Protein AF-A0A377CW32-F1 (afdb_monomer_lite)

InterPro domains:
  IPR005474 Transketolase, N-terminal [PF00456] (30-123)
  IPR029061 Thiamin diphosphate-binding fold [SSF52518] (23-138)
  IPR051157 Pyruvate Dehydrogenase/Transketolase [PTHR43825] (11-124)

Structure (mmCIF, N/CA/C/O backbone):
data_AF-A0A377CW32-F1
#
_entry.id   AF-A0A377CW32-F1
#
loop_
_atom_site.group_PDB
_atom_site.id
_atom_site.type_symbol
_atom_site.label_atom_id
_atom_site.label_alt_id
_atom_site.label_comp_id
_atom_site.label_asym_id
_atom_site.label_entity_id
_atom_site.label_seq_id
_atom_site.pdbx_PDB_ins_code
_atom_site.Cartn_x
_atom_site.Cartn_y
_atom_site.Cartn_z
_atom_site.occupancy
_atom_site.B_iso_or_equiv
_atom_site.auth_seq_id
_atom_site.auth_comp_id
_atom_site.auth_asym_id
_atom_site.auth_atom_id
_atom_site.pdbx_PDB_model_num
ATOM 1 N N . MET A 1 1 ? 5.708 -21.284 17.363 1.00 33.59 1 MET A N 1
ATOM 2 C CA . MET A 1 1 ? 6.415 -22.084 16.341 1.00 33.59 1 MET A CA 1
ATOM 3 C C . MET A 1 1 ? 5.577 -22.090 15.071 1.00 33.59 1 MET A C 1
ATOM 5 O O . MET A 1 1 ? 4.526 -22.710 15.072 1.00 33.59 1 MET A O 1
ATOM 9 N N . ALA A 1 2 ? 6.018 -21.400 14.024 1.00 23.38 2 ALA A N 1
ATOM 10 C CA . ALA A 1 2 ? 5.555 -21.584 12.645 1.00 23.38 2 ALA A CA 1
ATOM 11 C C . ALA A 1 2 ? 6.846 -21.706 11.817 1.00 23.38 2 ALA A C 1
ATOM 13 O O . ALA A 1 2 ? 7.680 -20.810 11.866 1.00 23.38 2 ALA A O 1
ATOM 14 N N . SER A 1 3 ? 7.265 -22.926 11.476 1.00 23.86 3 SER A N 1
ATOM 15 C CA . SER A 1 3 ? 6.915 -23.680 10.262 1.00 23.86 3 SER A CA 1
ATOM 16 C C . SER A 1 3 ? 7.386 -22.987 8.978 1.00 23.86 3 SER A C 1
ATOM 18 O O . SER A 1 3 ? 6.790 -22.010 8.545 1.00 23.86 3 SER A O 1
ATOM 20 N N . LEU A 1 4 ? 8.468 -23.544 8.420 1.00 33.72 4 LEU A N 1
ATOM 21 C CA . LEU A 1 4 ? 8.987 -23.456 7.048 1.00 33.72 4 LEU A CA 1
ATOM 22 C C . LEU A 1 4 ? 8.148 -22.677 6.018 1.00 33.72 4 LEU A C 1
ATOM 24 O O . LEU A 1 4 ? 7.058 -23.124 5.685 1.00 33.72 4 LEU A O 1
ATOM 28 N N . LEU A 1 5 ? 8.762 -21.682 5.364 1.00 30.20 5 LEU A N 1
ATOM 29 C CA . LEU A 1 5 ? 8.587 -21.426 3.928 1.00 30.20 5 LEU A CA 1
ATOM 30 C C . LEU A 1 5 ? 9.945 -21.035 3.318 1.00 30.20 5 LEU A C 1
ATOM 32 O O . LEU A 1 5 ? 10.390 -19.892 3.356 1.00 30.20 5 LEU A O 1
ATOM 36 N N . SER A 1 6 ? 10.633 -22.053 2.808 1.00 32.56 6 SER A N 1
ATOM 37 C CA . SER A 1 6 ? 11.565 -21.925 1.691 1.00 32.56 6 SER A CA 1
ATOM 38 C C . SER A 1 6 ? 10.703 -21.982 0.433 1.00 32.56 6 SER A C 1
ATOM 40 O O . SER A 1 6 ? 9.893 -22.901 0.330 1.00 32.56 6 SER A O 1
ATOM 42 N N . ALA A 1 7 ? 10.856 -21.057 -0.511 1.00 34.66 7 ALA A N 1
ATOM 43 C CA . ALA A 1 7 ? 10.285 -21.231 -1.845 1.00 34.66 7 ALA A CA 1
ATOM 44 C C . ALA A 1 7 ? 11.411 -21.252 -2.891 1.00 34.66 7 ALA A C 1
ATOM 46 O O . ALA A 1 7 ? 11.693 -20.227 -3.511 1.00 34.66 7 ALA A O 1
ATOM 47 N N . PRO A 1 8 ? 12.088 -22.400 -3.085 1.00 40.88 8 PRO A N 1
ATOM 48 C CA . PRO A 1 8 ? 12.745 -22.709 -4.338 1.00 40.88 8 PRO A CA 1
ATOM 49 C C . PRO A 1 8 ? 11.681 -23.259 -5.304 1.00 40.88 8 PRO A C 1
ATOM 51 O O . PRO A 1 8 ? 10.918 -24.149 -4.948 1.00 40.88 8 PRO A O 1
ATOM 54 N N . GLU A 1 9 ? 11.646 -22.702 -6.514 1.00 42.56 9 GLU A N 1
ATOM 55 C CA . GLU A 1 9 ? 10.837 -23.135 -7.666 1.00 42.56 9 GLU A CA 1
ATOM 56 C C . GLU A 1 9 ? 9.308 -23.136 -7.483 1.00 42.56 9 GLU A C 1
ATOM 58 O O . GLU A 1 9 ? 8.711 -24.074 -6.965 1.00 42.56 9 GLU A O 1
ATOM 63 N N . THR A 1 10 ? 8.630 -22.126 -8.043 1.00 41.00 10 THR A N 1
ATOM 64 C CA . THR A 1 10 ? 7.246 -22.310 -8.505 1.00 41.00 10 THR A CA 1
ATOM 65 C C . THR A 1 10 ? 7.049 -21.696 -9.886 1.00 41.00 10 THR A C 1
ATOM 67 O O . THR A 1 10 ? 7.111 -20.487 -10.095 1.00 41.00 10 THR A O 1
ATOM 70 N N . ASP A 1 11 ? 6.770 -22.577 -10.840 1.00 40.28 11 ASP A N 1
ATOM 71 C CA . ASP A 1 11 ? 6.353 -22.309 -12.218 1.00 40.28 11 ASP A CA 1
ATOM 72 C C . ASP A 1 11 ? 4.874 -21.854 -12.281 1.00 40.28 11 A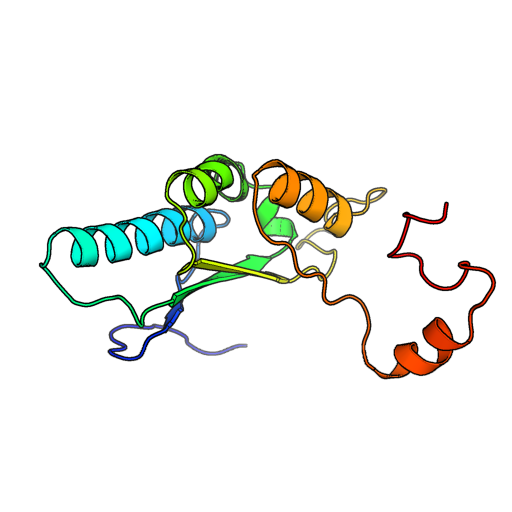SP A C 1
ATOM 74 O O . ASP A 1 11 ? 4.126 -22.168 -13.203 1.00 40.28 11 ASP A O 1
ATOM 78 N N . ALA A 1 12 ? 4.403 -21.157 -11.243 1.00 39.16 12 ALA A N 1
ATOM 79 C CA . ALA A 1 12 ? 2.983 -20.984 -10.959 1.00 39.16 12 ALA A CA 1
ATOM 80 C C . ALA A 1 12 ? 2.657 -19.546 -10.562 1.00 39.16 12 ALA A C 1
ATOM 82 O O . ALA A 1 12 ? 2.270 -19.311 -9.429 1.00 39.16 12 ALA A O 1
ATOM 83 N N . GLY A 1 13 ? 2.815 -18.594 -11.491 1.00 52.62 13 GLY A N 1
ATOM 84 C CA . GLY A 1 13 ? 2.116 -17.292 -11.514 1.00 52.62 13 GLY A CA 1
ATOM 85 C C . GLY A 1 13 ? 2.263 -16.336 -10.315 1.00 52.62 13 GLY A C 1
ATOM 86 O O . GLY A 1 13 ? 1.876 -15.182 -10.431 1.00 52.62 13 GLY A O 1
ATOM 87 N N . ILE A 1 14 ? 2.823 -16.765 -9.190 1.00 55.25 14 ILE A N 1
ATOM 88 C CA . ILE A 1 14 ? 2.883 -16.061 -7.916 1.00 55.25 14 ILE A CA 1
ATOM 89 C C . ILE A 1 14 ? 4.320 -16.160 -7.440 1.00 55.25 14 ILE A C 1
ATOM 91 O O . ILE A 1 14 ? 4.825 -17.247 -7.166 1.00 55.25 14 ILE A O 1
ATOM 95 N N . LEU A 1 15 ? 4.974 -15.011 -7.331 1.00 60.84 15 LEU A N 1
ATOM 96 C CA . LEU A 1 15 ? 6.302 -14.910 -6.754 1.00 60.84 15 LEU A CA 1
ATOM 97 C C . LEU A 1 15 ? 6.194 -14.192 -5.411 1.00 60.84 15 LEU A C 1
ATOM 99 O O . LEU A 1 15 ? 5.990 -12.979 -5.370 1.00 60.84 15 LEU A O 1
ATOM 103 N N . ALA A 1 16 ? 6.302 -14.954 -4.323 1.00 63.31 16 ALA A N 1
ATOM 104 C CA . ALA A 1 16 ? 6.435 -14.398 -2.984 1.00 63.31 16 ALA A CA 1
ATOM 105 C C . ALA A 1 16 ? 7.910 -14.076 -2.727 1.00 63.31 16 ALA A C 1
ATOM 107 O O . ALA A 1 16 ? 8.766 -14.951 -2.866 1.00 63.31 16 ALA A O 1
ATOM 108 N N . VAL A 1 17 ? 8.207 -12.831 -2.357 1.00 60.84 17 VAL A N 1
ATOM 109 C CA . VAL A 1 17 ? 9.565 -12.431 -1.966 1.00 60.84 17 VAL A CA 1
ATOM 110 C C . VAL A 1 17 ? 9.724 -12.692 -0.465 1.00 60.84 17 VAL A C 1
ATOM 112 O O . VAL A 1 17 ? 9.034 -12.045 0.322 1.00 60.84 17 VAL A O 1
ATOM 115 N N . PRO A 1 18 ? 10.564 -13.659 -0.043 1.00 53.28 18 PRO A N 1
ATOM 116 C CA . PRO A 1 18 ? 10.792 -13.908 1.372 1.00 53.28 18 PRO A CA 1
ATOM 117 C C . PRO A 1 18 ? 11.619 -12.767 1.959 1.00 53.28 18 PRO A C 1
ATOM 119 O O . PRO A 1 18 ? 12.679 -12.447 1.424 1.00 53.28 18 PRO A O 1
ATOM 122 N N . ASP A 1 19 ? 11.176 -12.215 3.086 1.00 56.28 19 ASP A N 1
ATOM 123 C CA . ASP A 1 19 ? 11.974 -11.267 3.854 1.00 56.28 19 ASP A CA 1
ATOM 124 C C . ASP A 1 19 ? 12.465 -11.890 5.175 1.00 56.28 19 ASP A C 1
ATOM 126 O O . ASP A 1 19 ? 11.729 -12.581 5.884 1.00 56.28 19 ASP A O 1
ATOM 130 N N . ARG A 1 20 ? 13.750 -11.688 5.478 1.00 53.31 20 ARG A N 1
ATOM 131 C CA . ARG A 1 20 ? 14.394 -12.003 6.768 1.00 53.31 20 ARG A CA 1
ATOM 132 C C . ARG A 1 20 ? 15.090 -10.782 7.384 1.00 53.31 20 ARG A C 1
ATOM 134 O O . ARG A 1 20 ? 15.611 -10.896 8.491 1.00 53.31 20 ARG A O 1
ATOM 141 N N . ILE A 1 21 ? 15.137 -9.660 6.666 1.00 57.25 21 ILE A N 1
ATOM 142 C CA . ILE A 1 21 ? 15.784 -8.398 7.026 1.00 57.25 21 ILE A CA 1
ATOM 143 C C . ILE A 1 21 ? 14.802 -7.280 6.670 1.00 57.25 21 ILE A C 1
ATOM 145 O O . ILE A 1 21 ? 14.658 -6.956 5.493 1.00 57.25 21 ILE A O 1
ATOM 149 N N . TYR A 1 22 ? 14.170 -6.693 7.689 1.00 59.59 22 TYR A N 1
ATOM 150 C CA . TYR A 1 22 ? 13.151 -5.651 7.537 1.00 59.59 22 TYR A CA 1
ATOM 151 C C . TYR A 1 22 ? 13.495 -4.641 6.430 1.00 59.59 22 TYR A C 1
ATOM 153 O O . TYR A 1 22 ? 14.597 -4.091 6.404 1.00 59.59 22 TYR A O 1
ATOM 161 N N . GLY A 1 23 ? 12.557 -4.434 5.504 1.00 60.47 23 GLY A N 1
ATOM 162 C CA . GLY A 1 23 ? 12.651 -3.433 4.443 1.00 60.47 23 GLY A CA 1
ATOM 163 C C . GLY A 1 23 ? 13.345 -3.890 3.158 1.00 60.47 23 GLY A C 1
ATOM 164 O O . GLY A 1 23 ? 13.231 -3.214 2.131 1.00 60.47 23 GLY A O 1
ATOM 165 N N . SER A 1 24 ? 13.990 -5.062 3.139 1.00 73.06 24 SER A N 1
ATOM 166 C CA . SER A 1 24 ? 14.606 -5.604 1.917 1.00 73.06 24 SER A CA 1
ATOM 167 C C . SER A 1 24 ? 13.591 -6.249 0.959 1.00 73.06 24 SER A C 1
ATOM 169 O O . SER A 1 24 ? 13.763 -6.204 -0.267 1.00 73.06 24 SER A O 1
ATOM 171 N N . GLY A 1 25 ? 12.496 -6.786 1.498 1.00 80.75 25 GLY A N 1
ATOM 172 C CA . GLY A 1 25 ? 11.392 -7.401 0.767 1.00 80.75 25 GLY A CA 1
ATOM 173 C C . GLY A 1 25 ? 10.656 -6.439 -0.175 1.00 80.75 25 GLY A C 1
ATOM 174 O O . GLY A 1 25 ? 10.546 -6.751 -1.366 1.00 80.75 25 GLY A O 1
ATOM 175 N N . PRO A 1 26 ? 10.193 -5.259 0.288 1.00 87.62 26 PRO A N 1
ATOM 176 C CA . PRO A 1 26 ? 9.468 -4.293 -0.539 1.00 87.62 26 PRO A CA 1
ATOM 177 C C . PRO A 1 26 ? 10.243 -3.853 -1.786 1.00 87.62 26 PRO A C 1
ATOM 179 O O . PRO A 1 26 ? 9.741 -3.939 -2.911 1.00 87.62 26 PRO A O 1
ATOM 182 N N . ILE A 1 27 ? 11.492 -3.409 -1.610 1.00 90.56 27 ILE A N 1
ATOM 183 C CA . ILE A 1 27 ? 12.319 -2.943 -2.726 1.00 90.56 27 ILE A CA 1
ATOM 184 C C . ILE A 1 27 ? 12.669 -4.096 -3.671 1.00 90.56 27 ILE A C 1
ATOM 186 O O . ILE A 1 27 ? 12.588 -3.934 -4.892 1.00 90.56 27 ILE A O 1
ATOM 190 N N . GLY A 1 28 ? 12.976 -5.280 -3.128 1.00 90.50 28 GLY A N 1
ATOM 191 C CA . GLY A 1 28 ? 13.213 -6.487 -3.914 1.00 90.50 28 GLY A CA 1
ATOM 192 C C . GLY A 1 28 ? 12.017 -6.839 -4.799 1.00 90.50 28 GLY A C 1
ATOM 193 O O . GLY A 1 28 ? 12.187 -7.072 -5.995 1.00 90.50 28 GLY A O 1
ATOM 194 N N . ALA A 1 29 ? 10.801 -6.790 -4.252 1.00 92.88 29 ALA A N 1
ATOM 195 C CA . ALA A 1 29 ? 9.573 -7.068 -4.992 1.00 92.88 29 ALA A CA 1
ATOM 196 C C . ALA A 1 29 ? 9.323 -6.076 -6.139 1.00 92.88 29 ALA A C 1
ATOM 198 O O . ALA A 1 29 ? 8.960 -6.497 -7.240 1.00 92.88 29 ALA A O 1
ATOM 199 N N . ILE A 1 30 ? 9.584 -4.779 -5.931 1.00 94.50 30 ILE A N 1
ATOM 200 C CA . ILE A 1 30 ? 9.471 -3.759 -6.989 1.00 94.50 30 ILE A CA 1
ATOM 201 C C . ILE A 1 30 ? 10.408 -4.081 -8.158 1.00 94.50 30 ILE A C 1
ATOM 20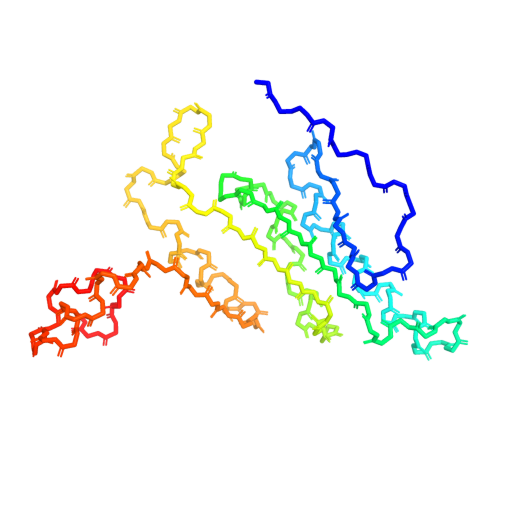3 O O . ILE A 1 30 ? 9.979 -4.134 -9.315 1.00 94.50 30 ILE A O 1
ATOM 207 N N . TYR A 1 31 ? 11.688 -4.328 -7.875 1.00 94.62 31 TYR A N 1
ATOM 208 C CA . TYR A 1 31 ? 12.659 -4.624 -8.930 1.00 94.62 31 TYR A CA 1
ATOM 209 C C . TYR A 1 31 ? 12.423 -5.983 -9.583 1.00 94.62 31 TYR A C 1
ATOM 211 O O . TYR A 1 31 ? 12.646 -6.128 -10.785 1.00 94.62 31 TYR A O 1
ATOM 219 N N . GLN A 1 32 ? 11.907 -6.953 -8.836 1.00 94.06 32 GLN A N 1
ATOM 220 C CA . GLN A 1 32 ? 11.520 -8.247 -9.370 1.00 94.06 32 GLN A CA 1
ATOM 221 C C . GLN A 1 32 ? 10.347 -8.128 -10.355 1.00 94.06 32 GLN A C 1
ATOM 223 O O . GLN A 1 32 ? 10.418 -8.681 -11.453 1.00 94.06 32 GLN A O 1
ATOM 228 N N . ALA A 1 33 ? 9.300 -7.369 -10.019 1.00 95.31 33 ALA A N 1
ATOM 229 C CA . ALA A 1 33 ? 8.172 -7.120 -10.920 1.00 95.31 33 ALA A CA 1
ATOM 230 C C . ALA A 1 33 ? 8.613 -6.378 -12.191 1.00 95.31 33 ALA A C 1
ATOM 232 O O . ALA A 1 33 ? 8.238 -6.769 -13.302 1.00 95.31 33 ALA A O 1
ATOM 233 N N . LYS A 1 34 ? 9.491 -5.377 -12.038 1.00 96.25 34 LYS A N 1
ATOM 234 C CA . LYS A 1 34 ? 10.130 -4.674 -13.159 1.00 96.25 34 LYS A CA 1
ATOM 235 C C . LYS A 1 34 ? 10.952 -5.618 -14.039 1.00 96.25 34 LYS A C 1
ATOM 237 O O . LYS A 1 34 ? 10.909 -5.511 -15.263 1.00 96.25 34 LYS A O 1
ATOM 242 N N . PHE A 1 35 ? 11.692 -6.550 -13.442 1.00 96.19 35 PHE A N 1
ATOM 243 C CA . PHE A 1 35 ? 12.495 -7.511 -14.191 1.00 96.19 35 PHE A CA 1
ATOM 244 C C . PHE A 1 35 ? 11.632 -8.486 -15.000 1.00 96.19 35 PHE A C 1
ATOM 246 O O . PHE A 1 35 ? 11.971 -8.780 -16.143 1.00 96.19 35 PHE A O 1
ATOM 253 N N . LEU A 1 36 ? 10.488 -8.928 -14.468 1.00 94.94 36 LEU A N 1
ATOM 254 C CA . LEU A 1 36 ? 9.534 -9.738 -15.235 1.00 94.94 36 LEU A CA 1
ATOM 255 C C . LEU A 1 36 ? 9.035 -8.973 -16.473 1.00 94.94 36 LEU A C 1
ATOM 257 O O . LEU A 1 36 ? 9.190 -9.461 -17.589 1.00 94.94 36 LEU A O 1
ATOM 261 N N . LYS A 1 37 ? 8.581 -7.720 -16.313 1.00 95.50 37 LYS A N 1
ATOM 262 C CA . LYS A 1 37 ? 8.205 -6.859 -17.454 1.00 95.50 37 LYS A CA 1
ATOM 263 C C . LYS A 1 37 ? 9.347 -6.689 -18.460 1.00 95.50 37 LYS A C 1
ATOM 265 O O . LYS A 1 37 ? 9.121 -6.702 -19.666 1.00 95.50 37 LYS A O 1
ATOM 270 N N . TYR A 1 38 ? 10.587 -6.564 -17.984 1.00 97.19 38 TYR A N 1
ATOM 271 C CA . TYR A 1 38 ? 11.761 -6.518 -18.856 1.00 97.19 38 TYR A CA 1
ATOM 272 C C . TYR A 1 38 ? 11.925 -7.803 -19.685 1.00 97.19 38 TYR A C 1
ATOM 274 O O . TYR A 1 38 ? 12.172 -7.710 -20.887 1.00 97.19 38 TYR A O 1
ATOM 282 N N . LEU A 1 39 ? 11.782 -8.988 -19.080 1.00 96.50 39 LEU A N 1
ATOM 283 C CA . LEU A 1 39 ? 11.877 -10.266 -19.797 1.00 96.50 39 LEU A CA 1
ATOM 284 C C . LEU A 1 39 ? 10.802 -10.390 -20.884 1.00 96.50 39 LEU A C 1
ATOM 286 O O . LEU A 1 39 ? 11.127 -10.791 -22.006 1.00 96.50 39 LEU A O 1
ATOM 290 N N . GLU A 1 40 ? 9.567 -9.995 -20.567 1.00 94.75 40 GLU A N 1
ATOM 291 C CA . GLU A 1 40 ? 8.438 -9.974 -21.501 1.00 94.75 40 GLU A CA 1
ATOM 292 C C . GLU A 1 40 ? 8.698 -9.009 -22.667 1.00 94.75 40 GLU A C 1
ATOM 294 O O . GLU A 1 40 ? 8.687 -9.416 -23.828 1.00 94.75 40 GLU A O 1
ATOM 299 N N . HIS A 1 41 ? 9.040 -7.747 -22.381 1.00 96.69 41 HIS A N 1
ATOM 300 C CA . HIS A 1 41 ? 9.297 -6.727 -23.407 1.00 96.69 41 HIS A CA 1
ATOM 301 C C . HIS A 1 41 ? 10.488 -7.059 -24.315 1.00 96.69 41 HIS A C 1
ATOM 303 O O . HIS A 1 41 ? 10.558 -6.590 -25.451 1.00 96.69 41 HIS A O 1
ATOM 309 N N . ARG A 1 42 ? 11.450 -7.848 -23.825 1.00 97.69 42 ARG A N 1
ATOM 310 C CA . ARG A 1 42 ? 12.618 -8.292 -24.599 1.00 97.69 42 ARG A CA 1
ATOM 311 C C . ARG A 1 42 ? 12.389 -9.608 -25.340 1.00 97.69 42 ARG A C 1
ATOM 313 O O . ARG A 1 42 ? 13.308 -10.053 -26.024 1.00 97.69 42 ARG A O 1
ATOM 320 N N . GLY A 1 43 ? 11.211 -10.220 -25.213 1.00 95.81 43 GLY A N 1
ATOM 321 C CA . GLY A 1 43 ? 10.895 -11.507 -25.834 1.00 95.81 43 GLY A CA 1
ATOM 322 C C . GLY A 1 43 ? 11.750 -12.662 -25.305 1.00 95.81 43 GLY A C 1
ATOM 323 O O . GLY A 1 43 ? 11.965 -13.635 -26.020 1.00 95.81 43 GLY A O 1
ATOM 324 N N . LEU A 1 44 ? 12.279 -12.542 -24.081 1.00 96.31 44 LEU A N 1
ATOM 325 C CA . LEU A 1 44 ? 13.152 -13.552 -23.470 1.00 96.31 44 LEU A CA 1
ATOM 326 C C . LEU A 1 44 ? 12.349 -14.644 -22.755 1.00 96.31 44 LEU A C 1
ATOM 328 O O . LEU A 1 44 ? 12.757 -15.803 -22.747 1.00 96.31 44 LEU A O 1
ATOM 332 N N . LYS A 1 45 ? 11.220 -14.273 -22.141 1.00 93.81 45 LYS A N 1
ATOM 333 C CA . LYS A 1 45 ? 10.281 -15.185 -21.478 1.00 93.81 45 LYS A CA 1
ATOM 334 C C . LYS A 1 45 ? 8.899 -14.533 -21.433 1.00 93.81 45 LYS A C 1
ATOM 336 O O . LYS A 1 45 ? 8.808 -13.346 -21.136 1.00 93.81 45 LYS A O 1
ATOM 341 N N . ASP A 1 46 ? 7.841 -15.300 -21.690 1.00 93.25 46 ASP A N 1
ATOM 342 C CA . ASP A 1 46 ? 6.475 -14.847 -21.405 1.00 93.25 46 ASP A CA 1
ATOM 343 C C . ASP A 1 46 ? 6.238 -14.889 -19.891 1.00 93.25 46 ASP A C 1
ATOM 345 O O . ASP A 1 46 ? 6.180 -15.959 -19.282 1.00 93.25 46 ASP A O 1
ATOM 349 N N . THR A 1 47 ? 6.147 -13.709 -19.285 1.00 94.38 47 THR A N 1
ATOM 350 C CA . THR A 1 47 ? 5.873 -13.528 -17.855 1.00 94.38 47 THR A CA 1
ATOM 351 C C . THR A 1 47 ? 4.544 -12.812 -17.614 1.00 94.38 47 THR A C 1
ATOM 353 O O . THR A 1 47 ? 4.277 -12.398 -16.488 1.00 94.38 47 THR A O 1
ATOM 356 N N . SER A 1 48 ? 3.701 -12.665 -18.643 1.00 91.31 48 SER A N 1
ATOM 357 C CA . SER A 1 48 ? 2.457 -11.874 -18.605 1.00 91.31 48 SER A CA 1
ATOM 358 C C . SER A 1 48 ? 1.451 -12.350 -17.547 1.00 91.31 48 SER A C 1
ATOM 360 O O . SER A 1 48 ? 0.633 -11.576 -17.057 1.00 91.31 48 SER A O 1
ATOM 362 N N . LYS A 1 49 ? 1.525 -13.631 -17.164 1.00 93.19 49 LYS A N 1
ATOM 363 C CA . LYS A 1 49 ? 0.669 -14.274 -16.150 1.00 93.19 49 LYS A CA 1
ATOM 364 C C . LYS A 1 49 ? 1.292 -14.328 -14.752 1.00 93.19 49 LYS A C 1
ATOM 366 O O . LYS A 1 49 ? 0.753 -15.006 -13.881 1.00 93.19 49 LYS A O 1
ATOM 371 N N . GLN A 1 50 ? 2.451 -13.703 -14.550 1.00 91.44 50 GLN A N 1
ATOM 372 C CA . GLN A 1 50 ? 3.147 -13.716 -13.267 1.00 91.44 50 GLN A CA 1
ATOM 373 C C . GLN A 1 50 ? 2.880 -12.429 -12.489 1.00 91.44 50 GLN A C 1
ATOM 375 O O . GLN A 1 50 ? 3.106 -11.332 -12.992 1.00 91.44 50 GLN A O 1
ATOM 380 N N . THR A 1 51 ? 2.477 -12.578 -11.232 1.00 92.50 51 THR A N 1
ATOM 381 C CA . THR A 1 51 ? 2.285 -11.497 -10.268 1.00 92.50 51 THR A CA 1
ATOM 382 C C . THR A 1 51 ? 3.263 -11.665 -9.110 1.00 92.50 51 THR A C 1
ATOM 384 O O . THR A 1 51 ? 3.454 -12.759 -8.573 1.00 92.50 51 THR A O 1
ATOM 387 N N . VAL A 1 52 ? 3.896 -10.566 -8.714 1.00 92.94 52 VAL A N 1
ATOM 388 C CA . VAL A 1 52 ? 4.775 -10.498 -7.548 1.00 92.94 52 VAL A CA 1
ATOM 389 C C . VAL A 1 52 ? 3.958 -10.028 -6.355 1.00 92.94 52 VAL A C 1
ATOM 391 O O . VAL A 1 52 ? 3.312 -8.983 -6.421 1.00 92.94 52 VAL A O 1
ATOM 394 N N . TYR A 1 53 ? 4.006 -10.787 -5.265 1.00 93.00 53 TYR A N 1
ATOM 395 C CA . TYR A 1 53 ? 3.363 -10.429 -4.006 1.00 93.00 53 TYR A CA 1
ATOM 396 C C . TYR A 1 53 ? 4.423 -10.161 -2.938 1.00 93.00 53 TYR A C 1
ATOM 398 O O . TYR A 1 53 ? 5.278 -11.010 -2.671 1.00 93.00 53 TYR A O 1
ATOM 406 N N . ALA A 1 54 ? 4.338 -8.992 -2.308 1.00 91.25 54 ALA A N 1
ATOM 407 C CA . ALA A 1 54 ? 5.125 -8.642 -1.131 1.00 91.25 54 ALA A CA 1
ATOM 408 C C . ALA A 1 54 ? 4.212 -8.646 0.098 1.00 91.25 54 ALA A C 1
ATOM 410 O O . ALA A 1 54 ? 3.268 -7.859 0.162 1.00 91.25 54 ALA A O 1
ATOM 411 N N . PHE A 1 55 ? 4.476 -9.535 1.053 1.00 90.50 55 PHE A N 1
ATOM 412 C CA . PHE A 1 55 ? 3.756 -9.594 2.326 1.00 90.50 55 PHE A CA 1
ATOM 413 C C . PHE A 1 55 ? 4.578 -8.879 3.388 1.00 90.50 55 PHE A C 1
ATOM 415 O O . PHE A 1 55 ? 5.674 -9.331 3.704 1.00 90.50 55 PHE A O 1
ATOM 422 N N . LEU A 1 56 ? 4.048 -7.775 3.906 1.00 90.62 56 LEU A N 1
ATOM 423 C CA . LEU A 1 56 ? 4.788 -6.798 4.703 1.00 90.62 56 LEU A CA 1
ATOM 424 C C . LEU A 1 56 ? 4.076 -6.540 6.034 1.00 90.62 56 LEU A C 1
ATOM 426 O O . LEU A 1 56 ? 2.854 -6.689 6.129 1.00 90.62 56 LEU A O 1
ATOM 430 N N . GLY A 1 57 ? 4.820 -6.127 7.056 1.00 91.38 57 GLY A N 1
ATOM 431 C CA . GLY A 1 57 ? 4.246 -5.580 8.293 1.00 91.38 57 GLY A CA 1
ATOM 432 C C . GLY A 1 57 ? 4.114 -4.058 8.228 1.00 91.38 57 GLY A C 1
ATOM 433 O O . GLY A 1 57 ? 4.950 -3.397 7.627 1.00 91.38 57 GLY A O 1
ATOM 434 N N . ASP A 1 58 ? 3.118 -3.466 8.884 1.00 92.38 58 ASP A N 1
ATOM 435 C CA . ASP A 1 58 ? 3.028 -2.003 9.012 1.00 92.38 58 ASP A CA 1
ATOM 436 C C . ASP A 1 58 ? 4.229 -1.387 9.753 1.00 92.38 58 ASP A C 1
ATOM 438 O O . ASP A 1 58 ? 4.708 -0.331 9.352 1.00 92.38 58 ASP A O 1
ATOM 442 N N . GLY A 1 59 ? 4.776 -2.072 10.760 1.00 90.25 59 GLY A N 1
ATOM 443 C CA . GLY A 1 59 ? 6.022 -1.672 11.425 1.00 90.25 59 GLY A CA 1
ATOM 444 C C . GLY A 1 59 ? 7.282 -1.767 10.555 1.00 90.25 59 GLY A C 1
ATOM 445 O O . GLY A 1 59 ? 8.248 -1.055 10.797 1.00 90.25 59 GLY A O 1
ATOM 446 N N . GLU A 1 60 ? 7.282 -2.626 9.534 1.00 88.75 60 GLU A N 1
ATOM 447 C CA . GLU A 1 60 ? 8.376 -2.721 8.556 1.00 88.75 60 GLU A CA 1
ATOM 448 C C . GLU A 1 60 ? 8.371 -1.523 7.594 1.00 88.75 60 GLU A C 1
ATOM 450 O O . GLU A 1 60 ? 9.405 -1.133 7.050 1.00 88.75 60 GLU A O 1
ATOM 455 N N . MET A 1 61 ? 7.213 -0.883 7.408 1.00 91.06 61 MET A N 1
ATOM 456 C CA . MET A 1 61 ? 7.069 0.277 6.530 1.00 91.06 61 MET A CA 1
ATOM 457 C C . MET A 1 61 ? 7.750 1.542 7.068 1.00 91.06 61 MET A C 1
ATOM 459 O O . MET A 1 61 ? 7.738 2.564 6.382 1.00 91.06 61 MET A O 1
ATOM 463 N N . ASP A 1 62 ? 8.328 1.512 8.268 1.00 88.94 62 ASP A N 1
ATOM 464 C CA . ASP A 1 62 ? 9.164 2.597 8.787 1.00 88.94 62 ASP A CA 1
ATOM 465 C C . ASP A 1 62 ? 10.580 2.592 8.215 1.00 88.94 62 ASP A C 1
ATOM 467 O O . ASP A 1 62 ? 11.226 3.642 8.199 1.00 88.94 62 ASP A O 1
ATOM 471 N N . GLU A 1 63 ? 11.043 1.449 7.704 1.00 88.00 63 GLU A N 1
ATOM 472 C CA . GLU A 1 63 ? 12.359 1.357 7.082 1.00 88.00 63 GLU A CA 1
ATOM 473 C C . GLU A 1 63 ? 12.398 2.200 5.791 1.00 88.00 63 GLU A C 1
ATOM 475 O O . GLU A 1 63 ? 11.457 2.156 4.980 1.00 88.00 63 GLU A O 1
ATOM 480 N N . PRO A 1 64 ? 13.468 2.985 5.556 1.00 87.81 64 PRO A N 1
ATOM 481 C CA . PRO A 1 64 ? 13.600 3.813 4.358 1.00 87.81 64 PRO A CA 1
ATOM 482 C C . PRO A 1 64 ? 13.444 3.023 3.054 1.00 87.81 64 PRO A C 1
ATOM 484 O O . PRO A 1 64 ? 12.846 3.509 2.090 1.00 87.81 64 PRO A O 1
ATOM 487 N N . GLU A 1 65 ? 13.951 1.794 3.025 1.00 87.19 65 GLU A N 1
ATOM 488 C CA . GLU A 1 65 ? 13.918 0.875 1.892 1.00 87.19 65 GLU A CA 1
ATOM 489 C C . GLU A 1 65 ? 12.487 0.443 1.544 1.00 87.19 65 GLU A C 1
ATOM 491 O O . GLU A 1 65 ? 12.168 0.277 0.362 1.00 87.19 65 GLU A O 1
ATOM 496 N N . SER A 1 66 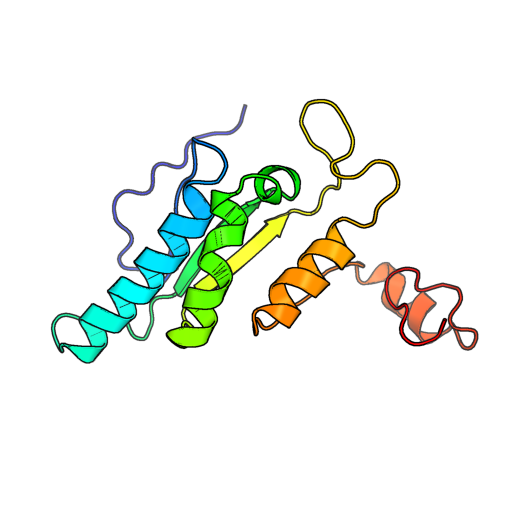? 11.601 0.359 2.542 1.00 87.50 66 SER A N 1
ATOM 497 C CA . SER A 1 66 ? 10.211 -0.074 2.373 1.00 87.50 66 SER A CA 1
ATOM 498 C C . SER A 1 66 ? 9.378 0.891 1.535 1.00 87.50 66 SER A C 1
ATOM 500 O O . SER A 1 66 ? 8.511 0.472 0.765 1.00 87.50 66 SER A O 1
ATOM 502 N N . LYS A 1 67 ? 9.641 2.198 1.667 1.00 90.00 67 LYS A N 1
ATOM 503 C CA . LYS A 1 67 ? 8.874 3.270 1.003 1.00 90.00 67 LYS A CA 1
ATOM 504 C C . LYS A 1 67 ? 9.677 4.011 -0.068 1.00 90.00 67 LYS A C 1
ATOM 506 O O . LYS A 1 67 ? 9.091 4.574 -0.989 1.00 90.00 67 LYS A O 1
ATOM 511 N N . GLY A 1 68 ? 11.008 3.999 -0.005 1.00 88.69 68 GLY A N 1
ATOM 512 C CA . GLY A 1 68 ? 11.870 4.854 -0.831 1.00 88.69 68 GLY A CA 1
ATOM 513 C C . GLY A 1 68 ? 11.768 4.613 -2.342 1.00 88.69 68 GLY A C 1
ATOM 514 O O . GLY A 1 68 ? 12.024 5.521 -3.133 1.00 88.69 68 GLY A O 1
ATOM 515 N N . ALA A 1 69 ? 11.352 3.414 -2.758 1.00 92.75 69 ALA A N 1
ATOM 516 C CA . ALA A 1 69 ? 11.293 3.015 -4.163 1.00 92.75 69 ALA A CA 1
ATOM 517 C C . ALA A 1 69 ? 9.871 2.914 -4.747 1.00 92.75 69 ALA A C 1
ATOM 519 O O . ALA A 1 69 ? 9.732 2.614 -5.933 1.00 92.75 69 ALA A O 1
ATOM 520 N N . ILE A 1 70 ? 8.808 3.188 -3.980 1.00 95.62 70 ILE A N 1
ATOM 521 C CA . ILE A 1 70 ? 7.421 2.922 -4.420 1.00 95.62 70 ILE A CA 1
ATOM 522 C C . ILE A 1 70 ? 7.017 3.715 -5.674 1.00 95.62 70 ILE A C 1
ATOM 524 O O . ILE A 1 70 ? 6.211 3.242 -6.470 1.00 95.62 70 ILE A O 1
ATOM 528 N N . THR A 1 71 ? 7.624 4.880 -5.924 1.00 95.50 71 THR A N 1
ATOM 529 C CA . THR A 1 71 ? 7.363 5.671 -7.144 1.00 95.50 71 THR A CA 1
ATOM 530 C C . THR A 1 71 ? 7.862 4.992 -8.424 1.00 95.50 71 THR A C 1
ATOM 532 O O . THR A 1 71 ? 7.383 5.309 -9.514 1.00 95.50 71 THR A O 1
ATOM 535 N N . ILE A 1 72 ? 8.798 4.038 -8.324 1.00 95.56 72 ILE A N 1
ATOM 536 C CA . ILE A 1 72 ? 9.266 3.243 -9.469 1.00 95.56 72 ILE A CA 1
ATOM 537 C C . ILE A 1 72 ? 8.127 2.384 -10.016 1.00 95.56 72 ILE A C 1
ATOM 539 O O . ILE A 1 72 ? 7.983 2.2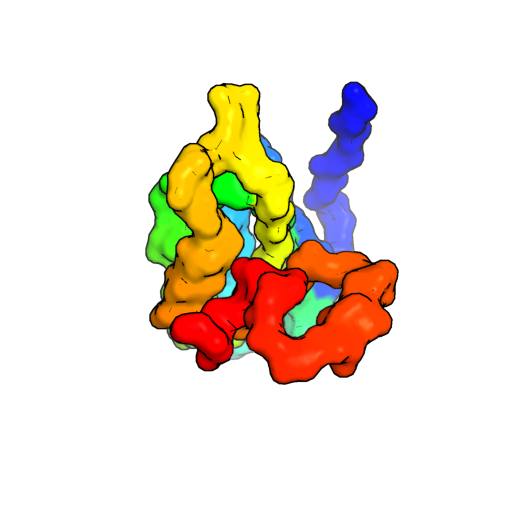97 -11.233 1.00 95.56 72 ILE A O 1
ATOM 543 N N . ALA A 1 73 ? 7.292 1.806 -9.148 1.00 94.62 73 ALA A N 1
ATOM 544 C CA . ALA A 1 73 ? 6.187 0.957 -9.580 1.00 94.62 73 ALA A CA 1
ATOM 545 C C . ALA A 1 73 ? 5.215 1.705 -10.502 1.00 94.62 73 ALA A C 1
ATOM 547 O O . ALA A 1 73 ? 4.848 1.200 -11.561 1.00 94.62 73 ALA A O 1
ATOM 548 N N . THR A 1 74 ? 4.891 2.952 -10.164 1.00 95.12 74 THR A N 1
ATOM 549 C CA . THR A 1 74 ? 4.042 3.819 -10.989 1.00 95.12 74 THR A CA 1
ATOM 550 C C . THR A 1 74 ? 4.734 4.238 -12.286 1.00 95.12 74 THR A C 1
ATOM 552 O O . THR A 1 74 ? 4.133 4.166 -13.358 1.00 95.12 74 THR A O 1
ATOM 555 N N . ARG A 1 75 ? 6.015 4.640 -12.223 1.00 95.88 75 ARG A N 1
ATOM 556 C CA . ARG A 1 75 ? 6.797 5.056 -13.407 1.00 95.88 75 ARG A CA 1
ATOM 557 C C . ARG A 1 75 ? 6.907 3.944 -14.450 1.00 95.88 75 ARG A C 1
ATOM 559 O O . ARG A 1 75 ? 6.814 4.216 -15.642 1.00 95.88 75 ARG A O 1
ATOM 566 N N . GLU A 1 76 ? 7.089 2.711 -13.992 1.00 95.81 76 GLU A N 1
ATOM 567 C CA . GLU A 1 76 ? 7.261 1.523 -14.835 1.00 95.81 76 GLU A CA 1
ATOM 568 C C . GLU A 1 76 ? 5.935 0.792 -15.107 1.00 95.81 76 GLU A C 1
ATOM 570 O O . GLU A 1 76 ? 5.933 -0.219 -15.806 1.00 95.81 76 GLU A O 1
ATOM 575 N N . LYS A 1 77 ? 4.810 1.302 -14.580 1.00 96.38 77 LYS A N 1
ATOM 576 C CA . LYS A 1 77 ? 3.465 0.716 -14.707 1.00 96.38 77 LYS A CA 1
ATOM 577 C C . LYS A 1 77 ? 3.431 -0.764 -14.304 1.00 96.38 77 LYS A C 1
ATOM 579 O O . LYS A 1 77 ? 2.986 -1.620 -15.067 1.00 96.38 77 LYS A O 1
ATOM 584 N N . LEU A 1 78 ? 3.925 -1.063 -13.104 1.00 96.62 78 LEU A N 1
ATOM 585 C CA . LEU A 1 78 ? 3.994 -2.422 -12.563 1.00 96.62 78 LEU A CA 1
ATOM 586 C C . LEU A 1 78 ? 2.616 -2.903 -12.080 1.00 96.62 78 LEU A C 1
ATOM 588 O O . LEU A 1 78 ? 2.367 -3.031 -10.887 1.00 96.62 78 LEU A O 1
ATOM 592 N N . ASP A 1 79 ? 1.721 -3.190 -13.023 1.00 95.75 79 ASP A N 1
ATOM 593 C CA . ASP A 1 79 ? 0.415 -3.831 -12.784 1.00 95.75 79 ASP A CA 1
ATOM 594 C C . ASP A 1 79 ? 0.522 -5.308 -12.350 1.00 95.75 79 ASP A C 1
ATOM 596 O O . ASP A 1 79 ? -0.461 -5.924 -11.942 1.00 95.75 79 ASP A O 1
ATOM 600 N N . ASN A 1 80 ? 1.733 -5.865 -12.391 1.00 95.69 80 ASN A N 1
ATOM 601 C CA . ASN A 1 80 ? 2.080 -7.208 -11.949 1.00 95.69 80 ASN A CA 1
ATOM 602 C C . ASN A 1 80 ? 2.654 -7.248 -10.522 1.00 95.69 80 ASN A C 1
ATOM 604 O O . ASN A 1 80 ? 3.286 -8.240 -10.156 1.00 95.69 80 ASN A O 1
ATOM 608 N N . LEU A 1 81 ? 2.472 -6.191 -9.726 1.00 96.31 81 LEU A N 1
ATOM 609 C CA . LEU A 1 81 ? 2.962 -6.087 -8.353 1.00 96.31 81 LEU A CA 1
ATOM 610 C C . LEU A 1 81 ? 1.820 -5.804 -7.376 1.00 96.31 81 LEU A C 1
ATOM 612 O O . LEU A 1 81 ? 1.040 -4.876 -7.574 1.00 96.31 81 LEU A O 1
ATOM 616 N N . VAL A 1 82 ? 1.771 -6.563 -6.281 1.00 96.31 82 VAL A N 1
ATOM 617 C CA . VAL A 1 82 ? 0.821 -6.356 -5.185 1.00 96.31 82 VAL A CA 1
ATOM 618 C C . VAL A 1 82 ? 1.566 -6.315 -3.857 1.00 96.31 82 VAL A C 1
ATOM 620 O O . VAL A 1 82 ? 2.277 -7.253 -3.494 1.00 96.31 82 VAL A O 1
ATOM 623 N N . PHE A 1 83 ? 1.373 -5.231 -3.110 1.00 95.69 83 PHE A N 1
ATOM 624 C CA . PHE A 1 83 ? 1.793 -5.141 -1.714 1.00 95.69 83 PHE A CA 1
ATOM 625 C C . PHE A 1 83 ? 0.619 -5.520 -0.811 1.00 95.69 83 PHE A C 1
ATOM 627 O O . PHE A 1 83 ? -0.484 -4.998 -0.956 1.00 95.69 83 PHE A O 1
ATOM 634 N N . VAL A 1 84 ? 0.867 -6.429 0.128 1.00 95.94 84 VAL A N 1
ATOM 635 C CA . VAL A 1 84 ? -0.077 -6.858 1.160 1.00 95.94 84 VAL A CA 1
ATOM 636 C C . VAL A 1 84 ? 0.516 -6.470 2.505 1.00 95.94 84 VAL A C 1
ATOM 638 O O . VAL A 1 84 ? 1.363 -7.178 3.046 1.00 95.94 84 VAL A O 1
ATOM 641 N N . ILE A 1 85 ? 0.088 -5.323 3.029 1.00 94.38 85 ILE A N 1
ATOM 642 C CA . ILE A 1 85 ? 0.592 -4.783 4.294 1.00 94.38 85 ILE A CA 1
ATOM 643 C C . ILE A 1 85 ? -0.363 -5.195 5.413 1.00 94.38 85 ILE A C 1
ATOM 645 O O . ILE A 1 85 ? -1.538 -4.826 5.416 1.00 94.38 85 ILE A O 1
ATOM 649 N N . ASN A 1 86 ? 0.137 -5.978 6.364 1.00 94.25 86 ASN A N 1
ATOM 650 C CA . ASN A 1 86 ? -0.606 -6.347 7.557 1.00 94.25 86 ASN A CA 1
ATOM 651 C C . ASN A 1 86 ? -0.557 -5.203 8.574 1.00 94.25 86 ASN A C 1
ATOM 653 O O . ASN A 1 86 ? 0.419 -5.054 9.308 1.00 94.25 86 ASN A O 1
ATOM 657 N N . CYS A 1 87 ? -1.634 -4.425 8.628 1.00 94.69 87 CYS A N 1
ATOM 658 C CA . CYS A 1 87 ? -1.795 -3.322 9.567 1.00 94.69 87 CYS A CA 1
ATOM 659 C C . CYS A 1 87 ? -2.393 -3.799 10.897 1.00 94.69 87 CYS A C 1
ATOM 661 O O . CYS A 1 87 ? -3.546 -3.500 11.216 1.00 94.69 87 CYS A O 1
ATOM 663 N N . ASN A 1 88 ? -1.619 -4.562 11.671 1.00 92.81 88 ASN A N 1
ATOM 664 C CA . ASN A 1 88 ? -2.018 -4.988 13.017 1.00 92.81 88 ASN A CA 1
ATOM 665 C C . ASN A 1 88 ? -1.808 -3.890 14.085 1.00 92.81 88 ASN A C 1
ATOM 667 O O . ASN A 1 88 ? -2.182 -4.082 15.244 1.00 92.81 88 ASN A O 1
ATOM 671 N N . LEU A 1 89 ? -1.264 -2.737 13.678 1.00 92.88 89 LEU A N 1
ATOM 672 C CA . LEU A 1 89 ? -1.028 -1.521 14.454 1.00 92.88 89 LEU A CA 1
ATOM 673 C C . LEU A 1 89 ? 0.101 -1.636 15.488 1.00 92.88 89 LEU A C 1
ATOM 675 O O . LEU A 1 89 ? 0.237 -0.751 16.338 1.00 92.88 89 LEU A O 1
ATOM 679 N N . GLN A 1 90 ? 0.919 -2.692 15.434 1.00 89.50 90 GLN A N 1
ATOM 680 C CA . GLN A 1 90 ? 1.942 -2.992 16.438 1.00 89.50 90 GLN A CA 1
ATOM 681 C C . GLN A 1 90 ? 3.301 -3.380 15.832 1.00 89.50 90 GLN A C 1
ATOM 683 O O . GLN A 1 90 ? 3.408 -4.180 14.909 1.00 89.50 90 GLN A O 1
ATOM 688 N N . ARG A 1 91 ? 4.367 -2.872 16.454 1.00 85.94 91 ARG A N 1
ATOM 689 C CA . ARG A 1 91 ? 5.742 -3.384 16.383 1.00 85.94 91 ARG A CA 1
ATOM 690 C C . ARG A 1 91 ? 6.023 -4.286 17.592 1.00 85.94 91 ARG A C 1
ATOM 692 O O . ARG A 1 91 ? 5.199 -4.404 18.498 1.00 85.94 91 ARG A O 1
ATOM 699 N N . LEU A 1 92 ? 7.223 -4.869 17.640 1.00 84.31 92 LEU A N 1
ATOM 700 C CA . LEU A 1 92 ? 7.660 -5.710 18.765 1.00 84.31 92 LEU A CA 1
ATOM 701 C C . LEU A 1 92 ? 7.588 -4.987 20.122 1.00 84.31 92 LEU A C 1
ATOM 703 O O . LEU A 1 92 ? 7.194 -5.599 21.110 1.00 84.31 92 LEU A O 1
ATOM 707 N N . ASP A 1 93 ? 7.901 -3.688 20.147 1.00 84.81 93 ASP A N 1
ATOM 708 C CA . ASP A 1 93 ? 8.007 -2.898 21.382 1.00 84.81 93 ASP A CA 1
ATOM 709 C C . ASP A 1 93 ? 6.813 -1.954 21.630 1.00 84.81 93 ASP A C 1
ATOM 711 O O . ASP A 1 93 ? 6.863 -1.108 22.525 1.00 84.81 93 ASP A O 1
ATOM 715 N N . GLY A 1 94 ? 5.727 -2.065 20.857 1.00 88.25 94 GLY A N 1
ATOM 716 C CA . GLY A 1 94 ? 4.529 -1.238 21.041 1.00 88.25 94 GLY A CA 1
ATOM 717 C C . GLY A 1 94 ? 3.881 -0.770 19.737 1.00 88.25 94 GLY A C 1
ATOM 718 O O . GLY A 1 94 ? 4.205 -1.283 18.672 1.00 88.25 94 GLY A O 1
ATOM 719 N N . PRO A 1 95 ? 2.942 0.191 19.789 1.00 87.62 95 PRO A N 1
ATOM 720 C CA . PRO A 1 95 ? 2.244 0.681 18.601 1.00 87.62 95 PRO A CA 1
ATOM 721 C C . PRO A 1 95 ? 3.193 1.283 17.558 1.00 87.62 95 PRO A C 1
ATOM 723 O O . PRO A 1 95 ? 4.151 1.965 17.922 1.00 87.62 95 PRO A O 1
ATOM 726 N N . VAL A 1 96 ? 2.889 1.102 16.267 1.00 84.88 96 VAL A N 1
ATOM 727 C CA . VAL A 1 96 ? 3.677 1.695 15.162 1.00 84.88 96 VAL A CA 1
ATOM 728 C C . VAL A 1 96 ? 3.675 3.225 15.259 1.00 84.88 96 VAL A C 1
ATOM 730 O O . VAL A 1 96 ? 4.720 3.868 15.329 1.00 84.88 96 VAL A O 1
ATOM 733 N N . THR A 1 97 ? 2.489 3.819 15.380 1.00 81.69 97 THR A N 1
ATOM 734 C CA . THR A 1 97 ? 2.315 5.260 15.597 1.00 81.69 97 THR A CA 1
ATOM 735 C C . THR A 1 97 ? 1.411 5.488 16.803 1.00 81.69 97 THR A C 1
ATOM 737 O O . THR A 1 97 ? 0.196 5.355 16.690 1.00 81.69 97 THR A O 1
ATOM 740 N N . GLY A 1 98 ? 1.978 5.850 17.960 1.00 72.75 98 GLY A N 1
ATOM 741 C CA . GLY A 1 98 ? 1.228 5.930 19.226 1.00 72.75 98 GLY A CA 1
ATOM 742 C C . GLY A 1 98 ? 0.004 6.860 19.209 1.00 72.75 98 GLY A C 1
ATOM 743 O O . GLY A 1 98 ? -1.037 6.496 19.743 1.00 72.75 98 GLY A O 1
ATOM 744 N N . ASN A 1 99 ? 0.103 8.022 18.552 1.00 77.69 99 ASN A N 1
ATOM 745 C CA . ASN A 1 99 ? -0.995 8.999 18.425 1.00 77.69 99 ASN A CA 1
ATOM 746 C C . ASN A 1 99 ? -1.481 9.179 16.973 1.00 77.69 99 ASN A C 1
ATOM 748 O O . ASN A 1 99 ? -2.290 10.064 16.697 1.00 77.69 99 ASN A O 1
ATOM 752 N N . GLY A 1 100 ? -0.942 8.394 16.038 1.00 84.19 100 GLY A N 1
ATOM 753 C CA . GLY A 1 100 ? -1.208 8.512 14.604 1.00 84.19 100 GLY A CA 1
ATOM 754 C C . GLY A 1 100 ? -2.120 7.406 14.081 1.00 84.19 100 GLY A C 1
ATOM 755 O O . GLY A 1 100 ? -2.444 6.452 14.788 1.00 84.19 100 GLY A O 1
ATOM 756 N N . LYS A 1 101 ? -2.510 7.524 12.810 1.00 88.94 101 LYS A N 1
ATOM 757 C CA . LYS A 1 101 ? -3.243 6.489 12.074 1.00 88.94 101 LYS A CA 1
ATOM 758 C C . LYS A 1 101 ? -2.353 5.952 10.956 1.00 88.94 101 LYS A C 1
ATOM 760 O O . LYS A 1 101 ? -2.438 6.439 9.833 1.00 88.94 101 LYS A O 1
ATOM 765 N N . ILE A 1 102 ? -1.523 4.950 11.256 1.00 91.69 102 ILE A N 1
ATOM 766 C CA . ILE A 1 102 ? -0.573 4.373 10.285 1.00 91.69 102 ILE A CA 1
ATOM 767 C C . ILE A 1 102 ? -1.241 3.959 8.966 1.00 91.69 102 ILE A C 1
ATOM 769 O O . ILE A 1 102 ? -0.684 4.182 7.901 1.00 91.69 102 ILE A O 1
ATOM 773 N N . ILE A 1 103 ? -2.475 3.444 9.006 1.00 93.19 103 ILE A N 1
ATOM 774 C CA . ILE A 1 103 ? -3.218 3.072 7.792 1.00 93.19 103 ILE A CA 1
ATOM 775 C C . ILE A 1 103 ? -3.473 4.292 6.893 1.00 93.19 103 ILE A C 1
ATOM 777 O O . ILE A 1 103 ? -3.291 4.193 5.684 1.00 93.19 103 ILE A O 1
ATOM 781 N N . ASN A 1 104 ? -3.841 5.440 7.469 1.00 91.75 104 ASN A N 1
ATOM 782 C CA . ASN A 1 104 ? -4.072 6.676 6.713 1.00 91.75 104 ASN A CA 1
ATOM 783 C C . ASN A 1 104 ? -2.750 7.271 6.206 1.00 91.75 104 ASN A C 1
ATOM 785 O O . ASN A 1 104 ? -2.702 7.829 5.115 1.00 91.75 104 ASN A O 1
ATOM 789 N N . GLU A 1 105 ? -1.670 7.152 6.984 1.00 92.56 105 GLU A N 1
ATOM 790 C CA . GLU A 1 105 ? -0.336 7.572 6.543 1.00 92.56 105 GLU A CA 1
ATOM 791 C C . GLU A 1 105 ? 0.124 6.751 5.331 1.00 92.56 105 GLU A C 1
ATOM 793 O O . GLU A 1 105 ? 0.556 7.315 4.324 1.00 92.56 105 GLU A O 1
ATOM 798 N N . LEU A 1 106 ? -0.017 5.425 5.403 1.00 94.50 106 LEU A N 1
ATOM 799 C CA . LEU A 1 106 ? 0.307 4.527 4.300 1.00 94.50 106 LEU A CA 1
ATOM 800 C C . LEU A 1 106 ? -0.576 4.809 3.084 1.00 94.50 106 LEU A C 1
ATOM 802 O O . LEU A 1 106 ? -0.047 4.936 1.986 1.00 94.50 106 LEU A O 1
ATOM 806 N N . GLU A 1 107 ? -1.888 4.977 3.261 1.00 94.75 107 GLU A N 1
ATOM 807 C CA . GLU A 1 107 ? -2.788 5.386 2.176 1.00 94.75 107 GLU A CA 1
ATOM 808 C C . GLU A 1 107 ? -2.293 6.668 1.498 1.00 94.75 107 GLU A C 1
ATOM 810 O O . GLU A 1 107 ? -2.048 6.656 0.295 1.00 94.75 107 GLU A O 1
ATOM 815 N N . GLY A 1 108 ? -2.043 7.736 2.262 1.00 93.50 108 GLY A N 1
ATOM 816 C CA . GLY A 1 108 ? -1.600 9.014 1.706 1.00 93.50 108 GLY A CA 1
ATOM 817 C C . GLY A 1 108 ? -0.270 8.922 0.951 1.00 93.50 108 GLY A C 1
ATOM 818 O O . GLY A 1 108 ? -0.121 9.517 -0.118 1.00 93.50 108 GLY A O 1
ATOM 819 N N . ILE A 1 109 ? 0.692 8.150 1.466 1.00 94.94 109 ILE A N 1
ATOM 820 C CA . ILE A 1 109 ? 1.990 7.948 0.807 1.00 94.94 109 ILE A CA 1
ATOM 821 C C . ILE A 1 109 ? 1.838 7.133 -0.486 1.00 94.94 109 ILE A C 1
ATOM 823 O O . ILE A 1 109 ? 2.415 7.503 -1.511 1.00 94.94 109 ILE A O 1
ATOM 827 N N . PHE A 1 110 ? 1.079 6.035 -0.460 1.00 96.31 110 PHE A N 1
ATOM 828 C CA . PHE A 1 110 ? 0.911 5.156 -1.620 1.00 96.31 110 PHE A CA 1
ATOM 829 C C . PHE A 1 110 ? 0.036 5.798 -2.705 1.00 96.31 110 PHE A C 1
ATOM 831 O O . PHE A 1 110 ? 0.435 5.801 -3.872 1.00 96.31 110 PHE A O 1
ATOM 838 N N . GLU A 1 111 ? -1.095 6.410 -2.345 1.00 94.25 111 GLU A N 1
ATOM 839 C CA . GLU A 1 111 ? -1.924 7.176 -3.287 1.00 94.25 111 GLU A CA 1
ATOM 840 C C . GLU A 1 111 ? -1.139 8.349 -3.881 1.00 94.25 111 GLU A C 1
ATOM 842 O O . GLU A 1 111 ? -1.127 8.534 -5.099 1.00 94.25 111 GLU A O 1
ATOM 847 N N . GLY A 1 112 ? -0.402 9.096 -3.049 1.00 93.81 112 GLY A N 1
ATOM 848 C CA . GLY A 1 112 ? 0.467 10.185 -3.502 1.00 93.81 112 GLY A CA 1
ATOM 849 C C . GLY A 1 112 ? 1.585 9.722 -4.445 1.00 93.81 112 GLY A C 1
ATOM 850 O O . GLY A 1 112 ? 2.010 10.472 -5.325 1.00 93.81 112 GLY A O 1
ATOM 851 N N . ALA A 1 113 ? 2.030 8.470 -4.317 1.00 94.31 113 ALA A N 1
ATOM 852 C CA . ALA A 1 113 ? 2.971 7.835 -5.235 1.00 94.31 113 ALA A CA 1
ATOM 853 C C . ALA A 1 113 ? 2.310 7.250 -6.499 1.00 94.31 113 ALA A C 1
ATOM 855 O O . ALA A 1 113 ? 3.024 6.740 -7.366 1.00 94.31 113 ALA A O 1
ATOM 856 N N . GLY A 1 114 ? 0.983 7.329 -6.636 1.00 94.31 114 GLY A N 1
ATOM 857 C CA . GLY A 1 114 ? 0.218 6.859 -7.793 1.00 94.31 114 GLY A CA 1
ATOM 858 C C . GLY A 1 114 ? -0.176 5.380 -7.750 1.00 94.31 114 GLY A C 1
ATOM 859 O O . GLY A 1 114 ? -0.463 4.803 -8.798 1.00 94.31 114 GLY A O 1
ATOM 860 N N . TRP A 1 115 ? -0.171 4.760 -6.568 1.00 97.44 115 TRP A N 1
ATOM 861 C CA . TRP A 1 115 ? -0.662 3.396 -6.385 1.00 97.44 115 TRP A CA 1
ATOM 862 C C . TRP A 1 115 ? -2.182 3.361 -6.261 1.00 97.44 115 TRP A C 1
ATOM 864 O O . TRP A 1 115 ? -2.812 4.301 -5.783 1.00 97.44 115 TRP A O 1
ATOM 874 N N . ASN A 1 116 ? -2.764 2.222 -6.635 1.00 96.38 116 ASN A N 1
ATOM 875 C CA . ASN A 1 116 ? -4.135 1.892 -6.271 1.00 96.38 116 ASN A CA 1
ATOM 876 C C . ASN A 1 116 ? -4.160 1.308 -4.851 1.00 96.38 116 ASN A C 1
ATOM 878 O O . ASN A 1 116 ? -3.603 0.231 -4.626 1.00 96.38 116 ASN A O 1
ATOM 882 N N . VAL A 1 117 ? -4.803 2.000 -3.910 1.00 96.25 117 VAL A N 1
ATOM 883 C CA . VAL A 1 117 ? -4.886 1.581 -2.505 1.00 96.25 117 VAL A CA 1
ATOM 884 C C . VAL A 1 117 ? -6.245 0.944 -2.223 1.00 96.25 117 VAL A C 1
ATOM 886 O O . VAL A 1 117 ? -7.295 1.513 -2.508 1.00 96.25 117 VAL A O 1
ATOM 889 N N . ILE A 1 118 ? -6.229 -0.255 -1.636 1.00 95.88 118 ILE A N 1
ATOM 890 C CA . ILE A 1 118 ? -7.436 -0.972 -1.211 1.00 95.88 118 ILE A CA 1
ATOM 891 C C . ILE A 1 118 ? -7.342 -1.207 0.294 1.00 95.88 118 ILE A C 1
ATOM 893 O O . ILE A 1 118 ? -6.541 -2.020 0.754 1.00 95.88 118 ILE A O 1
ATOM 897 N N . LYS A 1 119 ? -8.176 -0.508 1.069 1.00 94.94 119 LYS A N 1
ATOM 898 C CA . LYS A 1 119 ? -8.253 -0.680 2.525 1.00 94.94 119 LYS A CA 1
ATOM 899 C C . LYS A 1 119 ? -9.267 -1.763 2.884 1.00 94.94 119 LYS A C 1
ATOM 901 O O . LYS A 1 119 ? -10.441 -1.660 2.537 1.00 94.94 119 LYS A O 1
ATOM 906 N N . VAL A 1 120 ? -8.831 -2.772 3.635 1.00 94.38 120 VAL A N 1
ATOM 907 C CA . VAL A 1 120 ? -9.697 -3.834 4.172 1.00 94.38 120 VAL A CA 1
ATOM 908 C C . VAL A 1 120 ? -9.839 -3.624 5.678 1.00 94.38 120 VAL A C 1
ATOM 910 O O . VAL A 1 120 ? -9.107 -4.206 6.472 1.00 94.38 120 VAL A O 1
ATOM 913 N N . MET A 1 121 ? -10.746 -2.722 6.060 1.00 91.88 121 MET A N 1
ATOM 914 C CA . MET A 1 121 ? -10.864 -2.233 7.443 1.00 91.88 121 MET A CA 1
ATOM 915 C C . MET A 1 121 ? -11.812 -3.068 8.299 1.00 91.88 121 MET A C 1
ATOM 917 O O . MET A 1 121 ? -11.506 -3.413 9.440 1.00 91.88 121 MET A O 1
ATOM 921 N N . TRP A 1 122 ? -12.984 -3.379 7.750 1.00 91.62 122 TRP A N 1
ATOM 922 C CA . TRP A 1 122 ? -14.099 -3.936 8.502 1.00 91.62 122 TRP A CA 1
ATOM 923 C C . TRP A 1 122 ? -14.529 -5.278 7.914 1.00 91.62 122 TRP A C 1
ATOM 925 O O . TRP A 1 122 ? -14.550 -5.465 6.700 1.00 91.62 122 TRP A O 1
ATOM 935 N N . GLY A 1 123 ? -14.885 -6.223 8.785 1.00 91.81 123 GLY A N 1
ATOM 936 C CA . GLY A 1 123 ? -15.543 -7.462 8.370 1.00 91.81 123 GLY A CA 1
ATOM 937 C C . GLY A 1 123 ? -17.045 -7.262 8.152 1.00 91.81 123 GLY A C 1
ATOM 938 O O . GLY A 1 123 ? -17.631 -6.320 8.681 1.00 91.81 123 GLY A O 1
ATOM 939 N N . SER A 1 124 ? -17.693 -8.218 7.482 1.00 93.44 124 SER A N 1
ATOM 940 C CA . SER A 1 124 ? -19.102 -8.132 7.047 1.00 93.44 124 SER A CA 1
ATOM 941 C C . SER A 1 124 ? -20.139 -7.866 8.147 1.00 93.44 124 SER A C 1
ATOM 943 O O . SER A 1 124 ? -21.246 -7.409 7.879 1.00 93.44 124 SER A O 1
ATOM 945 N N . ARG A 1 125 ? -19.799 -8.107 9.421 1.00 92.06 125 ARG A N 1
ATOM 946 C CA . ARG A 1 125 ? -20.662 -7.752 10.565 1.00 92.06 125 ARG A CA 1
ATOM 947 C C . ARG A 1 125 ? -20.918 -6.244 10.674 1.00 92.06 125 ARG A C 1
ATOM 949 O O . ARG A 1 125 ? -21.908 -5.850 11.284 1.00 92.06 125 ARG A O 1
ATOM 956 N N . TRP A 1 126 ? -20.036 -5.419 10.116 1.00 91.31 126 TRP A N 1
ATOM 957 C CA . TRP A 1 126 ? -20.176 -3.965 10.113 1.00 91.31 126 TRP A CA 1
ATOM 958 C C . TRP A 1 126 ? -21.067 -3.450 8.981 1.00 91.31 126 TRP A C 1
ATOM 960 O O . TRP A 1 126 ? -21.606 -2.354 9.114 1.00 91.31 126 TRP A O 1
ATOM 970 N N . ASP A 1 127 ? -21.298 -4.236 7.925 1.00 90.56 127 ASP A N 1
ATOM 971 C CA . ASP A 1 127 ? -22.019 -3.793 6.723 1.00 90.56 127 ASP A CA 1
ATOM 972 C C . ASP A 1 127 ? -23.416 -3.254 7.053 1.00 90.56 127 ASP A C 1
ATOM 974 O O . ASP A 1 127 ? -23.824 -2.197 6.573 1.00 90.56 127 ASP A O 1
ATOM 978 N N . GLU A 1 128 ? -24.161 -3.951 7.919 1.00 92.31 128 GLU A N 1
ATOM 979 C CA . GLU A 1 128 ? -25.503 -3.516 8.309 1.00 92.31 128 GLU A CA 1
ATOM 980 C C . GLU A 1 128 ? -25.479 -2.242 9.165 1.00 92.31 128 GLU A C 1
ATOM 982 O O . GLU A 1 128 ? -26.358 -1.391 9.012 1.00 92.31 128 GLU A O 1
ATOM 987 N N . LEU A 1 129 ? -24.486 -2.102 10.048 1.00 89.44 129 LEU A N 1
ATOM 988 C CA . LEU A 1 129 ? -24.335 -0.931 10.912 1.00 89.44 129 LEU A CA 1
ATOM 989 C C . LEU A 1 129 ? -23.959 0.309 10.097 1.00 89.44 129 LEU A C 1
ATOM 991 O O . LEU A 1 129 ? -24.591 1.349 10.263 1.00 89.44 129 LEU A O 1
ATOM 995 N N . LEU A 1 130 ? -22.991 0.180 9.187 1.00 88.38 130 LEU A N 1
ATOM 996 C CA . LEU A 1 130 ? -22.549 1.262 8.308 1.00 88.38 130 LEU A CA 1
ATOM 997 C C . LEU A 1 130 ? -23.659 1.674 7.335 1.00 88.38 130 LEU A C 1
ATOM 999 O O . LEU A 1 130 ? -23.927 2.858 7.168 1.00 88.38 130 LEU A O 1
ATOM 1003 N N . ARG A 1 131 ? -24.398 0.712 6.767 1.00 89.12 131 ARG A N 1
ATOM 1004 C CA . ARG A 1 131 ? -25.536 1.004 5.877 1.00 89.12 131 ARG A CA 1
ATOM 1005 C C . ARG A 1 131 ? -26.673 1.751 6.581 1.00 89.12 131 ARG A C 1
ATOM 1007 O O . ARG A 1 131 ? -27.401 2.502 5.935 1.00 89.12 131 ARG A O 1
ATOM 1014 N N . LYS A 1 132 ? -26.888 1.498 7.875 1.00 90.25 132 LYS A N 1
ATOM 1015 C CA . LYS A 1 132 ? -27.933 2.164 8.670 1.00 90.25 132 LYS A CA 1
ATOM 1016 C C . LYS A 1 132 ? -27.500 3.529 9.204 1.00 90.25 132 LYS A C 1
ATOM 1018 O O . LYS A 1 132 ? -28.370 4.289 9.626 1.00 90.25 132 LYS A O 1
ATOM 1023 N N . ASP A 1 133 ? -26.205 3.840 9.216 1.00 87.44 133 ASP A N 1
ATOM 1024 C CA . ASP A 1 133 ? -25.724 5.109 9.749 1.00 87.44 133 ASP A CA 1
ATOM 1025 C C . ASP A 1 133 ? -25.945 6.255 8.759 1.00 87.44 133 ASP A C 1
ATOM 1027 O O . ASP A 1 133 ? -25.140 6.523 7.874 1.00 87.44 133 ASP A O 1
ATOM 1031 N N . THR A 1 134 ? -27.040 6.986 8.947 1.00 84.50 134 THR A N 1
ATOM 1032 C CA . THR A 1 134 ? -27.326 8.213 8.193 1.00 84.50 134 THR A CA 1
ATOM 1033 C C . THR A 1 134 ? -26.580 9.435 8.735 1.00 84.50 134 THR A C 1
ATOM 1035 O O . THR A 1 134 ? -26.714 10.519 8.176 1.00 84.50 134 THR A O 1
ATOM 1038 N N . SER A 1 135 ? -25.853 9.302 9.852 1.00 85.31 135 SER A N 1
ATOM 1039 C CA . SER A 1 135 ? -25.171 10.414 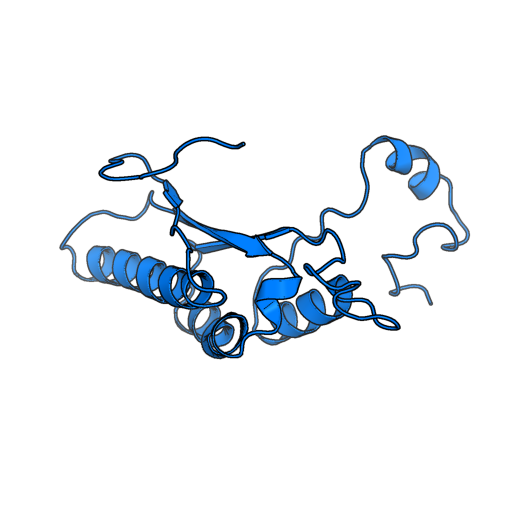10.526 1.00 85.31 135 SER A CA 1
ATOM 1040 C C . SER A 1 135 ? -23.674 10.510 10.220 1.00 85.31 135 SER A C 1
ATOM 1042 O O . SER A 1 135 ? -23.075 11.536 10.534 1.00 85.31 135 SER A O 1
ATOM 1044 N N . GLY A 1 136 ? -23.069 9.467 9.636 1.00 78.44 136 GLY A N 1
ATOM 1045 C CA . GLY A 1 136 ? -21.631 9.404 9.336 1.00 78.44 136 GLY A CA 1
ATOM 1046 C C . GLY A 1 136 ? -20.729 9.326 10.577 1.00 78.44 136 GLY A C 1
ATOM 1047 O O . GLY A 1 136 ? -19.542 9.646 10.519 1.00 78.44 136 GLY A O 1
ATOM 1048 N N . LYS A 1 137 ? -21.277 8.944 11.734 1.00 80.62 137 LYS A N 1
ATOM 1049 C CA . LYS A 1 137 ? -20.541 8.874 13.004 1.00 80.62 137 LYS A CA 1
ATOM 1050 C C . LYS A 1 137 ? -19.865 7.527 13.227 1.00 80.62 137 LYS A C 1
ATOM 1052 O O . LYS A 1 137 ? -18.875 7.483 13.959 1.00 80.62 137 LYS A O 1
ATOM 1057 N N . THR A 1 138 ? -20.399 6.449 12.658 1.00 75.38 138 THR A N 1
ATOM 1058 C CA . THR A 1 138 ? -19.969 5.080 12.969 1.00 75.38 138 THR A CA 1
ATOM 1059 C C . THR A 1 138 ? -18.832 4.574 12.095 1.00 75.38 138 THR A C 1
ATOM 1061 O O . THR A 1 138 ? -18.246 3.558 12.459 1.00 75.38 138 THR A O 1
ATOM 1064 N N . ASP A 1 139 ? -18.473 5.281 11.018 1.00 74.56 139 ASP A N 1
ATOM 1065 C CA . ASP A 1 139 ? -17.271 4.986 10.236 1.00 74.56 139 ASP A CA 1
ATOM 1066 C C . ASP A 1 139 ? -16.099 5.893 10.659 1.00 74.56 139 ASP A C 1
ATOM 1068 O O . ASP A 1 139 ? -16.044 7.064 10.279 1.00 74.56 139 ASP A O 1
ATOM 1072 N N . PRO A 1 140 ? -15.156 5.411 11.489 1.00 65.19 140 PRO A N 1
ATOM 1073 C CA . PRO A 1 140 ? -13.953 6.161 11.835 1.00 65.19 140 PRO A CA 1
ATOM 1074 C C . PRO A 1 140 ? -12.845 6.066 10.771 1.00 65.19 140 PRO A C 1
ATOM 1076 O O . PRO A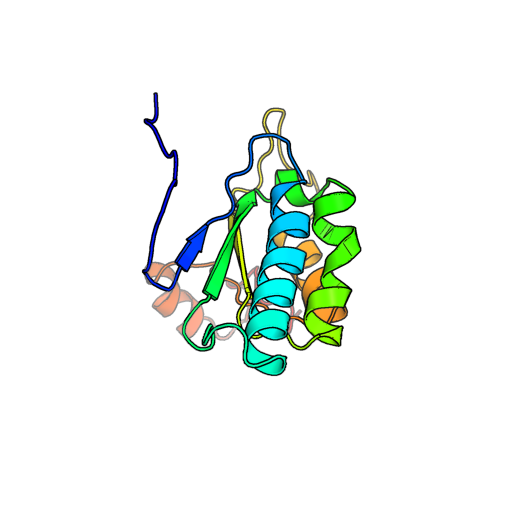 1 140 ? -11.807 6.714 10.947 1.00 65.19 140 PRO A O 1
ATOM 1079 N N . ALA A 1 141 ? -13.030 5.254 9.720 1.00 64.69 141 ALA A N 1
ATOM 1080 C CA . ALA A 1 141 ? -12.079 5.078 8.622 1.00 64.69 141 ALA A CA 1
ATOM 1081 C C . ALA A 1 141 ? -12.413 5.936 7.386 1.00 64.69 141 ALA A C 1
ATOM 1083 O O . ALA A 1 141 ? -11.510 6.204 6.590 1.00 64.69 141 ALA A O 1
ATOM 1084 N N . ASP A 1 142 ? -13.663 6.389 7.231 1.00 63.88 142 ASP A N 1
ATOM 1085 C CA . ASP A 1 142 ? -14.063 7.354 6.200 1.00 63.88 142 ASP A CA 1
ATOM 1086 C C . ASP A 1 142 ? -14.116 8.782 6.772 1.00 63.88 142 ASP A C 1
ATOM 1088 O O . ASP A 1 142 ? -15.096 9.216 7.378 1.00 63.88 142 ASP A O 1
ATOM 1092 N N . GLU A 1 143 ? -13.025 9.528 6.592 1.00 60.34 143 GLU A N 1
ATOM 1093 C CA . GLU A 1 143 ? -12.929 10.939 6.994 1.00 60.34 143 GLU A CA 1
ATOM 1094 C C . GLU A 1 143 ? -13.488 11.904 5.937 1.00 60.34 143 GLU A C 1
ATOM 1096 O O . GLU A 1 143 ? -13.548 13.101 6.192 1.00 60.34 143 GLU A O 1
ATOM 1101 N N . ARG A 1 144 ? -13.968 11.428 4.775 1.00 53.84 144 ARG A N 1
ATOM 1102 C CA . ARG A 1 144 ? -14.460 12.312 3.694 1.00 53.84 144 ARG A CA 1
ATOM 1103 C C . ARG A 1 144 ? -15.731 13.093 4.055 1.00 53.84 144 ARG A C 1
ATOM 1105 O O . ARG A 1 144 ? -16.103 14.003 3.322 1.00 53.84 144 ARG A O 1
ATOM 1112 N N . ASN A 1 145 ? -16.381 12.749 5.168 1.00 40.06 145 ASN A N 1
ATOM 1113 C CA . ASN A 1 145 ? -17.577 13.410 5.698 1.00 40.06 145 ASN A CA 1
ATOM 1114 C C . ASN A 1 145 ? -17.338 14.134 7.044 1.00 40.06 145 ASN A C 1
ATOM 1116 O O . ASN A 1 145 ? -18.308 14.418 7.752 1.00 40.06 145 ASN A O 1
ATOM 1120 N N . ARG A 1 146 ? -16.082 14.413 7.425 1.00 47.19 146 ARG A N 1
ATOM 1121 C CA . ARG A 1 146 ? -15.738 15.162 8.649 1.00 47.19 146 ARG A CA 1
ATOM 1122 C C . ARG A 1 146 ? -14.985 16.453 8.364 1.00 47.19 146 ARG A C 1
ATOM 1124 O O . ARG A 1 146 ? -14.204 16.483 7.394 1.00 47.19 146 ARG A O 1
#

Sequence (146 aa):
MASLLSAPETDAGILAVPDRIYGSGPIGAIYQAKFLKYLEHRGLKDTSKQTVYAFLGDGEMDEPESKGAITIATREKLDNLVFVINCNLQRLDGPVTGNGKIINELEGIFEGAGWNVIKVMWGSRWDELLRKDTSGKTDPADERNR

Foldseek 3Di:
DDDDDDDDDDPDQEAEQDDPDQLPQQLVQLVVLLVLVVCCVVVNDPNVSHAYEYEEELLSCVDCSNQVCLLSCVVSVSPRYDYHYDPPQDDPVGGSDPPDDSLVVVVCSNVVSVHDDDDPDDDPVCVVVVVPDPPPPPDPPDPVPD

Secondary structure (DSSP, 8-state):
-----------SSEEE---SSTTHHHHHHHHHHHHHHHHHHTTS---TT-EEEEEEEGGGGGSHHHHHTHHHHHHTT-TTEEEEEE--SEETTEESSTTS-HHHHHHHHHHHTT---------GGGHHHHHH-SSS-S-SS-GGG-

Radius of gyration: 17.91 Å; chains: 1; bounding box: 44×39×47 Å

Organism: Escherichia coli (NCBI:txid562)

pLDDT: mean 82.46, std 18.97, range [23.38, 97.69]